Protein AF-A0A9D8LFQ9-F1 (afdb_monomer)

Foldseek 3Di:
DDPVVVVVLVVVLVVVLVVVLVVVVVPDPDDDPVNSVVSSVVSVVCSVVVVVVVVVVCVVCVVPCVVPVVVVVVVVCCVVVVVVVVVVPDPPPDD

Sequence (95 aa):
MSPVSIAVLAVGMSVDALLASIGRGAAAQRPRFAEALRTGAIFGMVEAITPLLGWGAGLAASRYIAAIDHWIAFVLLGIVGGRMILHSLLPATER

Solvent-accessible surface area (backbone atoms only — not comparable to full-atom values): 5600 Å² total; per-residue (Å²): 135,56,72,65,57,52,51,51,50,53,52,54,52,53,49,52,58,49,53,53,51,50,56,52,53,75,72,44,94,75,78,50,70,70,57,54,51,53,49,51,52,51,50,53,50,50,63,57,48,49,58,55,52,50,52,55,52,42,68,75,40,46,88,77,37,77,88,46,51,68,59,52,51,52,53,54,50,50,52,54,51,50,51,52,51,51,58,72,71,47,77,82,77,85,125

Structure (mmCIF, N/CA/C/O backbone):
data_AF-A0A9D8LFQ9-F1
#
_entry.id   AF-A0A9D8LFQ9-F1
#
loop_
_atom_site.group_PDB
_atom_site.id
_atom_site.type_symbol
_atom_site.label_atom_id
_atom_site.label_alt_id
_atom_site.label_comp_id
_atom_site.label_asym_id
_atom_site.label_entity_id
_atom_site.label_seq_id
_atom_site.pdbx_PDB_ins_code
_atom_site.Cartn_x
_atom_site.Cartn_y
_atom_site.Cartn_z
_atom_site.occupancy
_atom_site.B_iso_or_equiv
_atom_site.auth_seq_id
_atom_site.auth_comp_id
_atom_site.auth_asym_id
_atom_site.auth_atom_id
_atom_site.pdbx_PDB_model_num
ATOM 1 N N . MET A 1 1 ? 16.715 -4.914 -6.523 1.00 63.75 1 MET A N 1
ATOM 2 C CA . MET A 1 1 ? 16.007 -3.745 -5.953 1.00 63.75 1 MET A CA 1
ATOM 3 C C . MET A 1 1 ? 16.923 -3.068 -4.947 1.00 63.75 1 MET A C 1
ATOM 5 O O . MET A 1 1 ? 17.635 -3.781 -4.254 1.00 63.75 1 MET A O 1
ATOM 9 N N . SER A 1 2 ? 16.955 -1.734 -4.901 1.00 87.56 2 SER A N 1
ATOM 10 C CA . SER A 1 2 ? 17.748 -0.994 -3.906 1.00 87.56 2 SER A CA 1
ATOM 11 C C . SER A 1 2 ? 17.071 -1.061 -2.525 1.00 87.56 2 SER A C 1
ATOM 13 O O . SER A 1 2 ? 15.838 -1.009 -2.480 1.00 87.56 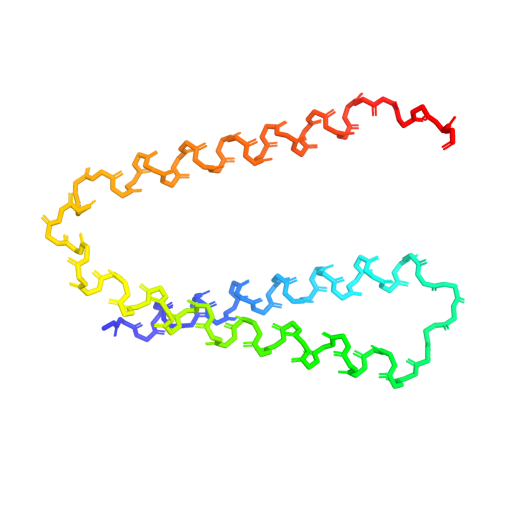2 SER A O 1
ATOM 15 N N . PRO A 1 3 ? 17.821 -1.121 -1.404 1.00 89.06 3 PRO A N 1
ATOM 16 C CA . PRO A 1 3 ? 17.257 -1.029 -0.052 1.00 89.06 3 PRO A CA 1
ATOM 17 C C . PRO A 1 3 ? 16.382 0.214 0.141 1.00 89.06 3 PRO A C 1
ATOM 19 O O . PRO A 1 3 ? 15.363 0.162 0.822 1.00 89.06 3 PRO A O 1
ATOM 22 N N . VAL A 1 4 ? 16.738 1.316 -0.527 1.00 93.38 4 VAL A N 1
ATOM 23 C CA . VAL A 1 4 ? 15.970 2.566 -0.508 1.00 93.38 4 VAL A CA 1
ATOM 24 C C . VAL A 1 4 ? 14.598 2.380 -1.153 1.00 93.38 4 VAL A C 1
ATOM 26 O O . VAL A 1 4 ? 13.602 2.829 -0.601 1.00 93.38 4 VAL A O 1
ATOM 29 N N . SER A 1 5 ? 14.512 1.677 -2.287 1.00 87.81 5 SER A N 1
ATOM 30 C CA . SER A 1 5 ? 13.231 1.405 -2.953 1.00 87.81 5 SER A CA 1
ATOM 31 C C . SER A 1 5 ? 12.309 0.560 -2.076 1.00 87.81 5 SER A C 1
ATOM 33 O O . SER A 1 5 ? 11.112 0.818 -2.020 1.00 87.81 5 SER A O 1
ATOM 35 N N . ILE A 1 6 ? 12.869 -0.422 -1.365 1.00 89.31 6 ILE A N 1
ATOM 36 C CA . ILE A 1 6 ? 12.120 -1.258 -0.418 1.00 89.31 6 ILE A CA 1
ATOM 37 C C . ILE A 1 6 ? 11.621 -0.409 0.754 1.00 89.31 6 ILE A C 1
ATOM 39 O O . ILE A 1 6 ? 10.456 -0.517 1.122 1.00 89.31 6 ILE A O 1
ATOM 43 N N . ALA A 1 7 ? 12.465 0.470 1.301 1.00 92.94 7 ALA A N 1
ATOM 44 C CA . ALA A 1 7 ? 12.074 1.378 2.375 1.00 92.94 7 ALA A CA 1
ATOM 45 C C . ALA A 1 7 ? 10.955 2.339 1.938 1.00 92.94 7 ALA A C 1
ATOM 47 O O . ALA A 1 7 ? 9.971 2.491 2.654 1.00 92.94 7 ALA A O 1
ATOM 48 N N . VAL A 1 8 ? 11.064 2.937 0.747 1.00 92.56 8 VAL A N 1
ATOM 49 C CA . VAL A 1 8 ? 10.033 3.831 0.193 1.00 92.56 8 VAL A CA 1
ATOM 50 C C . VAL A 1 8 ? 8.719 3.084 -0.039 1.00 92.56 8 VAL A C 1
ATOM 52 O O . VAL A 1 8 ? 7.666 3.601 0.326 1.00 92.56 8 VAL A O 1
ATOM 55 N N . LEU A 1 9 ? 8.763 1.862 -0.582 1.00 88.88 9 LEU A N 1
ATOM 56 C CA . LEU A 1 9 ? 7.571 1.025 -0.747 1.00 88.88 9 LEU A CA 1
ATOM 57 C C . LEU A 1 9 ? 6.931 0.673 0.599 1.00 88.88 9 LEU A C 1
ATOM 59 O O . LEU A 1 9 ? 5.722 0.810 0.745 1.00 88.88 9 LEU A O 1
ATOM 63 N N . ALA A 1 10 ? 7.730 0.260 1.584 1.00 89.62 10 ALA A N 1
ATOM 64 C CA . ALA A 1 10 ? 7.236 -0.102 2.909 1.00 89.62 10 ALA A CA 1
ATOM 65 C C . ALA A 1 10 ? 6.591 1.092 3.629 1.00 89.62 10 ALA A C 1
ATOM 6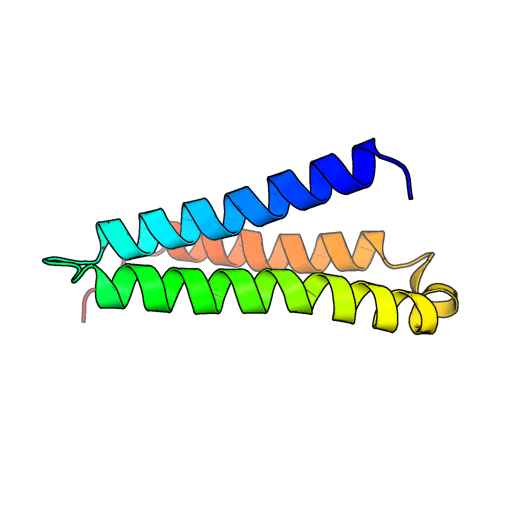7 O O . ALA A 1 10 ? 5.513 0.954 4.204 1.00 89.62 10 ALA A O 1
ATOM 68 N N . VAL A 1 11 ? 7.217 2.272 3.562 1.00 93.00 11 VAL A N 1
ATOM 69 C CA . VAL A 1 11 ? 6.656 3.502 4.135 1.00 93.00 11 VAL A CA 1
ATOM 70 C C . VAL A 1 11 ? 5.380 3.907 3.400 1.00 93.00 11 VAL A C 1
ATOM 72 O O . VAL A 1 11 ? 4.386 4.196 4.056 1.00 93.00 11 VAL A O 1
ATOM 75 N N . GLY A 1 12 ? 5.377 3.890 2.063 1.00 90.25 12 GLY A N 1
ATOM 76 C CA . GLY A 1 12 ? 4.206 4.251 1.260 1.00 90.25 12 GLY A CA 1
ATOM 77 C C . GLY A 1 12 ? 2.992 3.366 1.549 1.00 90.25 12 GLY A C 1
ATOM 78 O O . GLY A 1 12 ? 1.911 3.889 1.797 1.00 90.25 12 GLY A O 1
ATOM 79 N N . MET A 1 13 ? 3.196 2.047 1.602 1.00 88.25 13 MET A N 1
ATOM 80 C CA . MET A 1 13 ? 2.164 1.074 1.981 1.00 88.25 13 MET A CA 1
ATOM 81 C C . MET A 1 13 ? 1.669 1.329 3.416 1.00 88.25 13 MET A C 1
ATOM 83 O O . MET A 1 13 ? 0.481 1.518 3.647 1.00 88.25 13 MET A O 1
ATOM 87 N N . SER A 1 14 ? 2.576 1.538 4.379 1.00 90.56 14 SER A N 1
ATOM 88 C CA . SER A 1 14 ? 2.168 1.858 5.754 1.00 90.56 14 SER A CA 1
ATOM 89 C C . SER A 1 14 ? 1.340 3.146 5.881 1.00 90.56 14 SER A C 1
ATOM 91 O O . SER A 1 14 ? 0.512 3.230 6.791 1.00 90.56 14 SER A O 1
ATOM 93 N N . VAL A 1 15 ? 1.568 4.158 5.033 1.00 92.00 15 VAL A N 1
ATOM 94 C CA . VAL A 1 15 ? 0.768 5.395 5.034 1.00 92.00 15 VAL A CA 1
ATOM 95 C C . VAL A 1 15 ? -0.656 5.131 4.542 1.00 92.00 15 VAL A C 1
ATOM 97 O O . VAL A 1 15 ? -1.586 5.695 5.116 1.00 92.00 15 VAL A O 1
ATOM 100 N N . ASP A 1 16 ? -0.851 4.261 3.550 1.00 86.81 16 ASP A N 1
ATOM 101 C CA . ASP A 1 16 ? -2.187 3.910 3.049 1.00 86.81 16 ASP A CA 1
ATOM 102 C C . ASP A 1 16 ? -3.017 3.205 4.134 1.00 86.81 16 ASP A C 1
ATOM 104 O O . ASP A 1 16 ? -4.096 3.681 4.506 1.00 86.81 16 ASP A O 1
ATOM 108 N N . ALA A 1 17 ? -2.449 2.175 4.774 1.00 86.00 17 ALA A N 1
ATOM 109 C CA . ALA A 1 17 ? -3.057 1.517 5.929 1.00 86.00 17 ALA A CA 1
ATOM 110 C C . ALA A 1 17 ? -3.364 2.492 7.087 1.00 86.00 17 ALA A C 1
ATOM 112 O O . ALA A 1 17 ? -4.424 2.405 7.720 1.00 86.00 17 ALA A O 1
ATOM 113 N N . LEU A 1 18 ? -2.468 3.450 7.363 1.00 87.50 18 LEU A N 1
ATOM 114 C CA . LEU A 1 18 ? -2.667 4.470 8.396 1.00 87.50 18 LEU A CA 1
ATOM 115 C C . LEU A 1 18 ? -3.843 5.393 8.052 1.00 87.50 18 LEU A C 1
ATOM 117 O O . LEU A 1 18 ? -4.744 5.560 8.877 1.00 87.50 18 LEU A O 1
ATOM 121 N N . LEU A 1 19 ? -3.869 5.961 6.846 1.00 87.69 19 LEU A N 1
ATOM 122 C CA . LEU A 1 19 ? -4.931 6.862 6.395 1.00 87.69 19 LEU A CA 1
ATOM 123 C C . LEU A 1 19 ? -6.291 6.157 6.366 1.00 87.69 19 LEU A C 1
ATOM 125 O O . LEU A 1 19 ? -7.280 6.713 6.850 1.00 87.69 19 LEU A O 1
ATOM 129 N N . ALA A 1 20 ? -6.339 4.912 5.888 1.00 83.75 20 ALA A N 1
ATOM 130 C CA . ALA A 1 20 ? -7.548 4.097 5.903 1.00 83.75 20 ALA A CA 1
ATOM 131 C C . ALA A 1 20 ? -8.053 3.842 7.334 1.00 83.75 20 ALA A C 1
ATOM 133 O O . ALA A 1 20 ? -9.256 3.944 7.594 1.00 83.75 20 ALA A O 1
ATOM 134 N N . SER A 1 21 ? -7.149 3.558 8.281 1.00 84.06 21 SER A N 1
ATOM 135 C CA . SER A 1 21 ? -7.506 3.343 9.689 1.00 84.06 21 SER A CA 1
ATOM 136 C C . SER A 1 21 ? -8.046 4.610 10.362 1.00 84.06 21 SER A C 1
ATOM 138 O O . SER A 1 21 ? -9.036 4.533 11.090 1.00 84.06 21 SER A O 1
ATOM 140 N N . ILE A 1 22 ? -7.463 5.778 10.062 1.00 85.25 22 ILE A N 1
ATOM 141 C CA . ILE A 1 22 ? -7.924 7.077 10.566 1.00 85.25 22 ILE A CA 1
ATOM 142 C C . ILE A 1 22 ? -9.294 7.414 9.972 1.00 85.25 22 ILE A C 1
ATOM 144 O O . ILE A 1 22 ? -10.201 7.775 10.718 1.00 85.25 22 ILE A O 1
ATOM 148 N N . GLY A 1 23 ? -9.487 7.231 8.662 1.00 83.44 23 GLY A N 1
ATOM 149 C CA . GLY A 1 23 ? -10.777 7.459 8.003 1.00 83.44 23 GLY A CA 1
ATOM 150 C C . GLY A 1 23 ? -11.891 6.566 8.561 1.00 83.44 23 GLY A C 1
ATOM 151 O O . GLY A 1 23 ? -12.982 7.043 8.874 1.00 83.44 23 GLY A O 1
ATOM 152 N N . ARG A 1 24 ? -11.605 5.273 8.775 1.00 77.62 24 ARG A N 1
ATOM 153 C CA . ARG A 1 24 ? -12.526 4.334 9.441 1.00 77.62 24 ARG A CA 1
ATOM 154 C C . ARG A 1 24 ? -12.791 4.702 10.898 1.00 77.62 24 ARG A C 1
ATOM 156 O O . ARG A 1 24 ? -13.927 4.577 11.343 1.00 77.62 24 ARG A O 1
ATOM 163 N N . GLY A 1 25 ? -11.765 5.132 11.628 1.00 76.38 25 GLY A N 1
ATOM 164 C CA . GLY A 1 25 ? -11.870 5.544 13.026 1.00 76.38 25 GLY A CA 1
ATOM 165 C C . GLY A 1 25 ? -12.704 6.810 13.208 1.00 76.38 25 GLY A C 1
ATOM 166 O O . GLY A 1 25 ? -13.532 6.859 14.110 1.00 76.38 25 GLY A O 1
ATOM 167 N N . ALA A 1 26 ? -12.555 7.791 12.315 1.00 78.4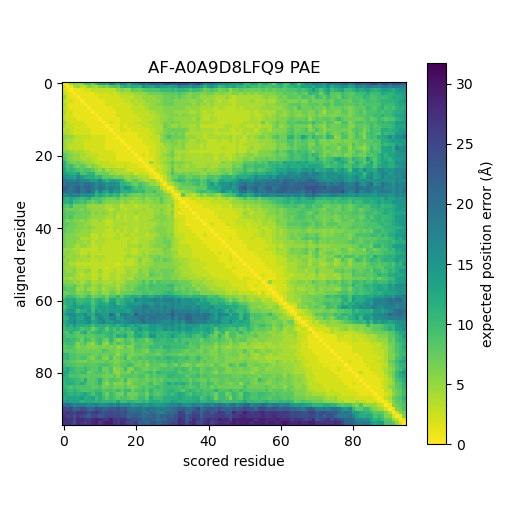4 26 ALA A N 1
ATOM 168 C CA . ALA A 1 26 ? -13.317 9.039 12.337 1.00 78.44 26 ALA A CA 1
ATOM 169 C C . ALA A 1 26 ? -14.818 8.833 12.056 1.00 78.44 26 ALA A C 1
ATOM 171 O O . ALA A 1 26 ? -15.649 9.561 12.592 1.00 78.44 26 ALA A O 1
ATOM 172 N N . ALA A 1 27 ? -15.175 7.828 11.249 1.00 72.00 27 ALA A N 1
ATOM 173 C CA . ALA A 1 27 ? -16.565 7.488 10.938 1.00 72.00 27 ALA A CA 1
ATOM 174 C C . ALA A 1 27 ? -17.220 6.521 11.951 1.00 72.00 27 ALA A C 1
ATOM 176 O O . ALA A 1 27 ? -18.434 6.316 11.912 1.00 72.00 27 ALA A O 1
ATOM 177 N N . ALA A 1 28 ? -16.450 5.898 12.852 1.00 74.88 28 ALA A N 1
ATOM 178 C CA . ALA A 1 28 ? -16.956 4.889 13.781 1.00 74.88 28 ALA A CA 1
ATOM 179 C C . ALA A 1 28 ? -17.375 5.507 15.127 1.00 74.88 28 ALA A C 1
ATOM 181 O O . ALA A 1 28 ? -16.538 5.950 15.907 1.00 74.88 28 ALA A O 1
ATOM 182 N N . GLN A 1 29 ? -18.671 5.466 15.459 1.00 64.94 29 GLN A N 1
ATOM 183 C CA . GLN A 1 29 ? -19.183 6.029 16.722 1.00 64.94 29 GLN A CA 1
ATOM 184 C C . GLN A 1 29 ? -18.781 5.228 17.978 1.00 64.94 29 GLN A C 1
ATOM 186 O O . GLN A 1 29 ? -18.716 5.815 19.057 1.00 64.94 29 GLN A O 1
ATOM 191 N N . ARG A 1 30 ? -18.496 3.914 17.869 1.00 64.56 30 ARG A N 1
ATOM 192 C CA . ARG A 1 30 ? -17.975 3.041 18.952 1.00 64.56 30 ARG A CA 1
ATOM 193 C C . ARG A 1 30 ? -17.237 1.808 18.394 1.00 64.56 30 ARG A C 1
ATOM 195 O O . ARG A 1 30 ? -17.829 0.730 18.338 1.00 64.56 30 ARG A O 1
ATOM 202 N N . PRO A 1 31 ? -15.970 1.922 17.966 1.00 66.00 31 PRO A N 1
ATOM 203 C CA . PRO A 1 31 ? -15.250 0.784 17.403 1.00 66.00 31 PRO A CA 1
ATOM 204 C C . PRO A 1 31 ? -14.981 -0.274 18.481 1.00 66.00 31 PRO A C 1
ATOM 206 O O . PRO A 1 31 ? -14.348 -0.004 19.503 1.00 66.00 31 PRO A O 1
ATOM 209 N N . ARG A 1 32 ? -15.442 -1.509 18.257 1.00 79.38 32 ARG A N 1
ATOM 210 C CA . ARG A 1 32 ? -15.045 -2.646 19.099 1.00 79.38 32 ARG A CA 1
ATOM 211 C C . ARG A 1 32 ? -13.613 -3.035 18.732 1.00 79.38 32 ARG A C 1
ATOM 213 O O . ARG A 1 32 ? -13.292 -3.136 17.552 1.00 79.38 32 ARG A O 1
ATOM 220 N N . PHE A 1 33 ? -12.762 -3.330 19.717 1.00 80.06 33 PHE A N 1
ATOM 221 C CA . PHE A 1 33 ? -11.363 -3.731 19.473 1.00 80.06 33 PHE A CA 1
ATOM 222 C C . PHE A 1 33 ?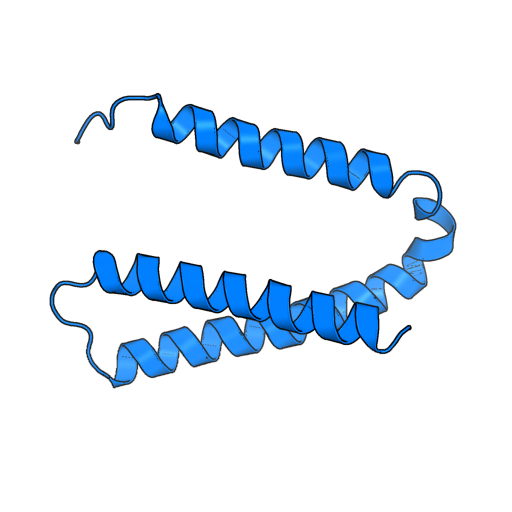 -11.240 -4.888 18.460 1.00 80.06 33 PHE A C 1
ATOM 224 O O . PHE A 1 33 ? -10.371 -4.876 17.593 1.00 80.06 33 PHE A O 1
ATOM 231 N N . ALA A 1 34 ? -12.177 -5.840 18.502 1.00 84.38 34 ALA A N 1
ATOM 232 C CA . ALA A 1 34 ? -12.252 -6.943 17.546 1.00 84.38 34 ALA A CA 1
ATOM 233 C C . ALA A 1 34 ? -12.476 -6.484 16.088 1.00 84.38 34 ALA A C 1
ATOM 235 O O . ALA A 1 34 ? -11.929 -7.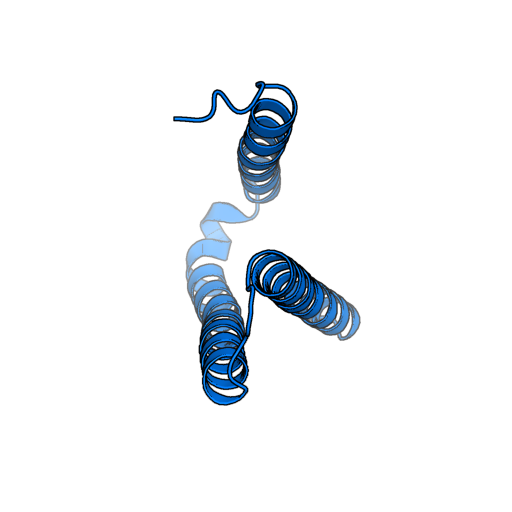080 15.163 1.00 84.38 34 ALA A O 1
ATOM 236 N N . GLU A 1 35 ? -13.251 -5.421 15.865 1.00 82.44 35 GLU A N 1
ATOM 237 C CA . GLU A 1 35 ? -13.499 -4.868 14.528 1.00 82.44 35 GLU A CA 1
ATOM 238 C C . GLU A 1 35 ? -12.281 -4.111 14.006 1.00 82.44 35 GLU A C 1
ATOM 240 O O . GLU A 1 35 ? -11.935 -4.253 12.832 1.00 82.44 35 GLU A O 1
ATOM 245 N N . ALA A 1 36 ? -11.593 -3.364 14.873 1.00 83.00 36 ALA A N 1
ATOM 246 C CA . ALA A 1 36 ? -10.335 -2.708 14.528 1.00 83.00 36 ALA A CA 1
ATOM 247 C C . ALA A 1 36 ? -9.272 -3.742 14.123 1.00 83.00 36 ALA A C 1
ATOM 249 O O . ALA A 1 36 ? -8.676 -3.623 13.053 1.00 83.00 36 ALA A O 1
ATOM 250 N N . LEU A 1 37 ? -9.117 -4.813 14.911 1.00 86.69 37 LEU A N 1
ATOM 251 C CA . LEU A 1 37 ? -8.169 -5.889 14.626 1.00 86.69 37 LEU A CA 1
ATOM 252 C C . LEU A 1 37 ? -8.511 -6.634 13.329 1.00 86.69 37 LEU A C 1
ATOM 254 O O . LEU A 1 37 ? -7.631 -6.873 12.506 1.00 86.69 37 LEU A O 1
ATOM 258 N N . ARG A 1 38 ? -9.793 -6.948 13.099 1.00 86.38 38 ARG A N 1
ATOM 259 C CA . ARG A 1 38 ? -10.248 -7.577 11.850 1.00 86.38 38 ARG A CA 1
ATOM 260 C C . ARG A 1 38 ? -9.996 -6.678 10.639 1.00 86.38 38 ARG A C 1
ATOM 262 O O . ARG A 1 38 ? -9.581 -7.168 9.596 1.00 86.38 38 ARG A O 1
ATOM 269 N N . THR A 1 39 ? -10.234 -5.375 10.774 1.00 84.00 39 THR A N 1
ATOM 270 C CA . THR A 1 39 ? -9.995 -4.401 9.698 1.00 84.00 39 THR A CA 1
ATOM 271 C C . THR A 1 39 ? -8.511 -4.300 9.371 1.00 84.00 39 THR A C 1
ATOM 273 O O . THR A 1 39 ? -8.147 -4.409 8.204 1.00 84.00 39 THR A O 1
ATOM 276 N N . GLY A 1 40 ? -7.661 -4.159 10.393 1.00 86.12 40 GLY A N 1
ATOM 277 C CA . GLY A 1 40 ? -6.210 -4.111 10.228 1.00 86.12 40 GLY A CA 1
ATOM 278 C C . GLY A 1 40 ? -5.645 -5.398 9.627 1.00 86.12 40 GLY A C 1
ATOM 279 O O . GLY A 1 40 ? -4.813 -5.331 8.731 1.00 86.12 40 GLY A O 1
ATOM 280 N N . ALA A 1 41 ? -6.147 -6.567 10.037 1.00 89.12 41 ALA A N 1
ATOM 281 C CA . ALA A 1 41 ? -5.728 -7.849 9.471 1.00 89.12 41 ALA A CA 1
ATOM 282 C C . ALA A 1 41 ? -6.077 -7.979 7.979 1.00 89.12 41 ALA A C 1
ATOM 284 O O . ALA A 1 41 ? -5.259 -8.461 7.200 1.00 89.12 41 ALA A O 1
ATOM 285 N N . ILE A 1 42 ? -7.268 -7.526 7.568 1.00 89.06 42 ILE A N 1
ATOM 286 C CA . ILE A 1 42 ? -7.677 -7.538 6.156 1.00 89.06 42 ILE A CA 1
ATOM 287 C C . ILE A 1 42 ? -6.811 -6.571 5.342 1.00 89.06 42 ILE A C 1
ATOM 289 O O . ILE A 1 42 ? -6.267 -6.977 4.319 1.00 89.06 42 ILE A O 1
ATOM 293 N N . PHE A 1 43 ? -6.646 -5.327 5.804 1.00 86.69 43 PHE A N 1
ATOM 294 C CA . PHE A 1 43 ? -5.812 -4.335 5.116 1.00 86.69 43 PHE A CA 1
ATOM 295 C C . PHE A 1 43 ? -4.360 -4.804 4.995 1.00 86.69 43 PHE A C 1
ATOM 297 O O . PHE A 1 43 ? -3.822 -4.822 3.894 1.00 86.69 43 PHE A O 1
ATOM 304 N N . GLY A 1 44 ? -3.759 -5.288 6.084 1.00 88.12 44 GLY A N 1
ATOM 305 C CA . GLY A 1 44 ? -2.388 -5.796 6.073 1.00 88.12 44 GLY A CA 1
ATOM 306 C C . GLY A 1 44 ? -2.202 -7.022 5.175 1.00 88.12 44 GLY A C 1
ATOM 307 O O . GLY A 1 44 ? -1.195 -7.127 4.483 1.00 88.12 44 GLY A O 1
ATOM 308 N N . MET A 1 45 ? -3.175 -7.940 5.125 1.00 92.25 45 MET A N 1
ATOM 309 C CA . MET A 1 45 ? -3.110 -9.092 4.220 1.00 92.25 45 MET A CA 1
ATOM 310 C C . MET A 1 45 ? -3.187 -8.659 2.751 1.00 92.25 45 MET A C 1
ATOM 312 O O . MET A 1 45 ? -2.413 -9.144 1.927 1.00 92.25 45 MET A O 1
ATOM 316 N N . VAL A 1 46 ? -4.088 -7.733 2.421 1.00 89.88 46 VAL A N 1
ATOM 317 C CA . VAL A 1 46 ? -4.223 -7.207 1.056 1.00 89.88 46 VAL A CA 1
ATOM 318 C C . VAL A 1 46 ? -2.972 -6.427 0.648 1.00 89.88 46 VAL A C 1
ATOM 320 O O . VAL A 1 46 ? -2.462 -6.646 -0.451 1.00 89.88 46 VAL A O 1
ATOM 323 N N . GLU A 1 47 ? -2.422 -5.592 1.529 1.00 88.56 47 GLU A N 1
ATOM 324 C CA . GLU A 1 47 ? -1.171 -4.867 1.281 1.00 88.56 47 GLU A CA 1
ATOM 325 C C . GLU A 1 47 ? 0.063 -5.765 1.225 1.00 88.56 47 GLU A C 1
ATOM 327 O O . GLU A 1 47 ? 1.026 -5.416 0.557 1.00 88.56 47 GLU A O 1
ATOM 332 N N . ALA A 1 48 ? 0.060 -6.935 1.864 1.00 89.19 48 ALA A N 1
ATOM 333 C CA . ALA A 1 48 ? 1.147 -7.900 1.714 1.00 89.19 48 ALA A CA 1
ATOM 334 C C . ALA A 1 48 ? 1.051 -8.664 0.384 1.00 89.19 48 ALA A C 1
ATOM 336 O O . ALA A 1 48 ? 2.059 -8.894 -0.284 1.00 89.19 48 ALA A O 1
ATOM 337 N N . ILE A 1 49 ? -0.161 -9.0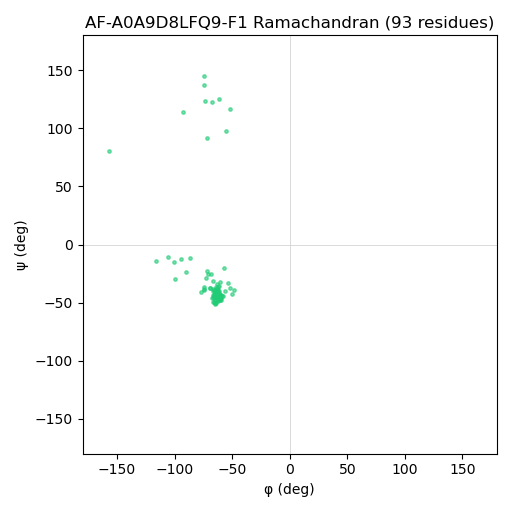55 -0.024 1.00 93.06 49 ILE A N 1
ATOM 338 C CA . ILE A 1 49 ? -0.390 -9.844 -1.243 1.00 93.06 49 ILE A CA 1
ATOM 339 C C . ILE A 1 49 ? -0.235 -8.984 -2.503 1.00 93.06 49 ILE A C 1
ATOM 341 O O . ILE A 1 49 ? 0.321 -9.444 -3.499 1.00 93.06 49 ILE A O 1
ATOM 345 N N . THR A 1 50 ? -0.694 -7.734 -2.478 1.00 90.31 50 THR A N 1
ATOM 346 C CA . THR A 1 50 ? -0.723 -6.867 -3.668 1.00 90.31 50 THR A CA 1
ATOM 347 C C . THR A 1 50 ? 0.671 -6.613 -4.269 1.00 90.31 50 THR A C 1
ATOM 349 O O . THR A 1 50 ? 0.831 -6.830 -5.471 1.00 90.31 50 THR A O 1
ATOM 352 N N . PRO A 1 51 ? 1.716 -6.249 -3.498 1.00 88.00 51 PRO A N 1
ATOM 353 C CA . PRO A 1 51 ? 3.081 -6.109 -4.001 1.00 88.00 51 PRO A CA 1
ATOM 354 C C . PRO A 1 51 ? 3.662 -7.424 -4.521 1.00 88.00 51 PRO A C 1
ATOM 356 O O . PRO A 1 51 ? 4.410 -7.405 -5.494 1.00 88.00 51 PRO A O 1
ATOM 359 N N . LEU A 1 52 ? 3.303 -8.568 -3.921 1.00 90.44 52 LEU A N 1
ATOM 360 C CA . LEU A 1 52 ? 3.742 -9.885 -4.397 1.00 90.44 52 LEU A CA 1
ATOM 361 C C . LEU A 1 52 ? 3.144 -10.206 -5.771 1.00 90.44 52 LEU A C 1
ATOM 363 O O . LEU A 1 52 ? 3.867 -10.622 -6.678 1.00 90.44 52 LEU A O 1
ATOM 367 N N . LEU A 1 53 ? 1.843 -9.958 -5.949 1.00 90.88 53 LEU A N 1
ATOM 368 C CA . LEU A 1 53 ? 1.171 -10.109 -7.241 1.00 90.88 53 LEU A CA 1
ATOM 369 C C . LEU A 1 53 ? 1.717 -9.120 -8.275 1.00 90.88 53 LEU A C 1
ATOM 371 O O . LEU A 1 53 ? 1.988 -9.510 -9.408 1.00 90.88 53 LEU A O 1
ATOM 375 N N . GLY A 1 54 ? 1.929 -7.862 -7.882 1.00 87.81 54 GLY A N 1
ATOM 376 C CA . GLY A 1 54 ? 2.505 -6.826 -8.737 1.00 87.81 54 GLY A CA 1
ATOM 377 C C . GLY A 1 54 ? 3.931 -7.150 -9.179 1.00 87.81 54 GLY A C 1
ATOM 378 O O . GLY A 1 54 ? 4.268 -6.960 -10.345 1.00 87.81 54 GLY A O 1
ATOM 379 N N . TRP A 1 55 ? 4.755 -7.712 -8.291 1.00 86.69 55 TRP A N 1
ATOM 380 C CA . TRP A 1 55 ? 6.095 -8.188 -8.631 1.00 86.69 55 TRP A CA 1
ATOM 381 C C . TRP A 1 55 ? 6.050 -9.350 -9.631 1.00 86.69 55 TRP A C 1
ATOM 383 O O . TRP A 1 55 ? 6.748 -9.309 -10.646 1.00 86.69 55 TRP A O 1
ATOM 393 N N . GLY A 1 56 ? 5.182 -10.342 -9.403 1.00 88.12 56 GLY A N 1
ATOM 394 C CA . GLY A 1 56 ? 5.001 -11.473 -10.318 1.00 88.12 56 GLY A CA 1
ATOM 395 C C . GLY A 1 56 ? 4.486 -11.053 -11.700 1.00 88.12 56 GLY A C 1
ATOM 396 O O . GLY A 1 56 ? 5.056 -11.435 -12.723 1.00 88.12 56 GLY A O 1
ATOM 397 N N . ALA A 1 57 ? 3.454 -10.208 -11.745 1.00 86.06 57 ALA A N 1
ATOM 398 C CA . ALA A 1 57 ? 2.921 -9.651 -12.988 1.00 86.06 57 ALA A CA 1
ATOM 399 C C . ALA A 1 57 ? 3.948 -8.753 -13.700 1.00 86.06 57 ALA A C 1
ATOM 401 O O . ALA A 1 57 ? 4.082 -8.807 -14.923 1.00 86.06 57 ALA A O 1
ATOM 402 N N . GLY A 1 58 ? 4.722 -7.977 -12.938 1.00 84.12 58 GLY A N 1
ATOM 403 C CA . GLY A 1 58 ? 5.799 -7.130 -13.440 1.00 84.12 58 GLY A CA 1
ATOM 404 C C . GLY A 1 58 ? 6.915 -7.923 -14.120 1.00 84.12 58 GLY A C 1
ATOM 405 O O . GLY A 1 58 ? 7.415 -7.481 -15.152 1.00 84.12 58 GLY A O 1
ATOM 406 N N . LEU A 1 59 ? 7.258 -9.120 -13.625 1.00 83.69 59 LEU A N 1
ATOM 407 C CA . LEU A 1 59 ? 8.209 -10.010 -14.305 1.00 83.69 59 LEU A CA 1
ATOM 408 C C . LEU A 1 59 ? 7.725 -10.412 -15.708 1.00 83.69 59 LEU A C 1
ATOM 410 O O . LEU A 1 59 ? 8.510 -10.397 -16.654 1.00 83.69 59 LEU A O 1
ATOM 414 N N . ALA A 1 60 ? 6.440 -10.745 -15.855 1.00 81.25 60 ALA A N 1
ATOM 415 C CA . ALA A 1 60 ? 5.865 -11.151 -17.138 1.00 81.25 60 ALA A CA 1
ATOM 416 C C . ALA A 1 60 ? 5.672 -9.966 -18.101 1.00 81.25 60 ALA A C 1
ATOM 418 O O . ALA A 1 60 ? 5.872 -10.094 -19.310 1.00 81.25 60 ALA A O 1
ATOM 419 N N . ALA A 1 61 ? 5.306 -8.800 -17.568 1.00 79.56 61 ALA A N 1
ATOM 420 C CA . ALA A 1 61 ? 4.933 -7.630 -18.355 1.00 79.56 61 ALA A CA 1
ATOM 421 C C . ALA A 1 61 ? 6.087 -6.638 -18.604 1.00 79.56 61 ALA A C 1
ATOM 423 O O . ALA A 1 61 ? 5.976 -5.772 -19.474 1.00 79.56 61 ALA A O 1
ATOM 424 N N . SER A 1 62 ? 7.217 -6.786 -17.899 1.00 76.81 62 SER A N 1
ATOM 425 C CA . SER A 1 62 ? 8.408 -5.924 -17.989 1.00 76.81 62 SER A CA 1
ATOM 426 C C . SER A 1 62 ? 8.861 -5.668 -19.429 1.00 76.81 62 SER A C 1
ATOM 428 O O . SER A 1 62 ? 9.214 -4.539 -19.762 1.00 76.81 62 SER A O 1
ATOM 430 N N . ARG A 1 63 ? 8.803 -6.676 -20.310 1.00 71.50 63 ARG A N 1
ATOM 431 C CA . ARG A 1 63 ? 9.253 -6.534 -21.708 1.00 71.50 63 ARG A CA 1
ATOM 432 C C . ARG A 1 63 ? 8.324 -5.673 -22.568 1.00 71.50 63 ARG A C 1
ATOM 434 O O . ARG A 1 63 ? 8.777 -5.140 -23.573 1.00 71.50 63 ARG A O 1
ATOM 441 N N . TYR A 1 64 ? 7.055 -5.541 -22.188 1.00 72.25 64 TYR A N 1
ATOM 442 C CA . TYR A 1 64 ? 6.040 -4.812 -22.953 1.00 72.25 64 TYR A CA 1
ATOM 443 C C . TYR A 1 64 ? 5.790 -3.401 -22.412 1.00 72.25 64 TYR A C 1
ATOM 445 O O . TYR A 1 64 ? 5.435 -2.506 -23.173 1.00 72.25 64 TYR A O 1
ATOM 453 N N . ILE A 1 65 ? 5.972 -3.197 -21.105 1.00 72.62 65 ILE A N 1
ATOM 454 C CA . ILE A 1 65 ? 5.491 -1.995 -20.408 1.00 72.62 65 ILE A CA 1
ATOM 455 C C . ILE A 1 65 ? 6.630 -1.018 -20.062 1.00 72.62 65 ILE A C 1
ATOM 457 O O . ILE A 1 65 ? 6.356 0.136 -19.760 1.00 72.62 65 ILE A O 1
ATOM 461 N N . ALA A 1 66 ? 7.905 -1.410 -20.200 1.00 74.69 66 ALA A N 1
ATOM 462 C CA . ALA A 1 66 ? 9.065 -0.602 -19.787 1.00 74.69 66 ALA A CA 1
ATOM 463 C C . ALA A 1 66 ? 9.179 0.807 -20.409 1.00 74.69 66 ALA A C 1
ATOM 465 O O . ALA A 1 66 ? 9.898 1.639 -19.870 1.00 74.69 66 ALA A O 1
ATOM 466 N N . ALA A 1 67 ? 8.519 1.075 -21.540 1.00 78.50 67 ALA A N 1
ATOM 467 C CA . ALA A 1 67 ? 8.510 2.402 -22.168 1.00 78.50 67 ALA A CA 1
ATOM 468 C C . ALA A 1 67 ? 7.225 3.209 -21.893 1.00 78.50 67 ALA A C 1
ATOM 470 O O . ALA A 1 67 ? 7.180 4.407 -22.164 1.00 78.50 67 ALA A O 1
ATOM 471 N N . ILE A 1 68 ? 6.166 2.557 -21.403 1.00 81.31 68 ILE A N 1
ATOM 472 C CA . ILE A 1 68 ? 4.811 3.127 -21.300 1.00 81.31 68 ILE A CA 1
ATOM 473 C C . ILE A 1 68 ? 4.365 3.236 -19.828 1.00 81.31 68 ILE A C 1
ATOM 475 O O . ILE A 1 68 ? 3.423 3.968 -19.527 1.00 81.31 68 ILE A O 1
ATOM 479 N N . ASP A 1 69 ? 5.058 2.578 -18.893 1.00 82.81 69 ASP A N 1
ATOM 480 C CA . ASP A 1 69 ? 4.744 2.557 -17.458 1.00 82.81 69 ASP A CA 1
ATOM 481 C C . ASP A 1 69 ? 4.537 3.962 -16.863 1.00 82.81 69 ASP A C 1
ATOM 483 O O . ASP A 1 69 ? 3.557 4.191 -16.154 1.00 82.81 69 ASP A O 1
ATOM 487 N N . HIS A 1 70 ? 5.386 4.928 -17.228 1.00 84.81 70 HIS A N 1
ATOM 488 C CA . HIS A 1 70 ? 5.304 6.306 -16.738 1.00 84.81 70 HIS A CA 1
ATOM 489 C C . HIS A 1 70 ? 4.018 7.014 -17.195 1.00 84.81 70 HIS A C 1
ATOM 491 O O . HIS A 1 70 ? 3.372 7.710 -16.409 1.00 84.81 70 HIS A O 1
ATOM 497 N N . TRP A 1 71 ? 3.606 6.807 -18.450 1.00 89.94 71 TRP A N 1
ATOM 498 C CA . TRP A 1 71 ? 2.361 7.366 -18.986 1.00 89.94 71 TRP A CA 1
ATOM 499 C C . TRP A 1 71 ? 1.132 6.710 -18.357 1.00 89.94 71 TRP A C 1
ATOM 501 O O . TRP A 1 71 ? 0.152 7.393 -18.064 1.00 89.94 71 TRP A O 1
ATOM 511 N N . ILE A 1 72 ? 1.200 5.403 -18.093 1.00 86.62 72 ILE A N 1
ATOM 512 C CA . ILE A 1 72 ? 0.135 4.667 -17.402 1.00 86.62 72 ILE A CA 1
ATOM 513 C C . ILE A 1 72 ? -0.046 5.216 -15.985 1.00 86.62 72 ILE A C 1
ATOM 515 O O . ILE A 1 72 ? -1.168 5.544 -15.599 1.00 86.62 72 ILE A O 1
ATOM 519 N N . ALA A 1 73 ? 1.046 5.375 -15.231 1.00 89.88 73 ALA A N 1
ATOM 520 C CA . ALA A 1 73 ? 1.006 5.946 -13.889 1.00 89.88 73 ALA A CA 1
ATOM 521 C C . ALA A 1 73 ? 0.408 7.363 -13.893 1.00 89.88 73 ALA A C 1
ATOM 523 O O . ALA A 1 73 ? -0.459 7.663 -13.073 1.00 89.88 73 ALA A O 1
ATOM 524 N N . PHE A 1 74 ? 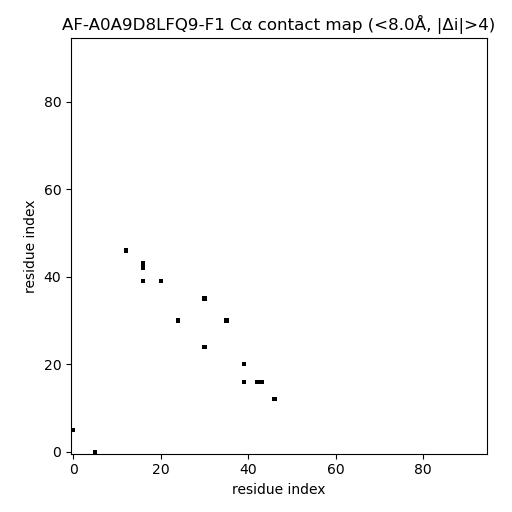0.806 8.207 -14.850 1.00 92.94 74 PHE A N 1
ATOM 525 C CA . PHE A 1 74 ? 0.290 9.570 -14.981 1.00 92.94 74 PHE A CA 1
ATOM 526 C C . PHE A 1 74 ? -1.224 9.611 -15.237 1.00 92.94 74 PHE A C 1
ATOM 528 O O . PHE A 1 74 ? -1.943 10.339 -14.554 1.00 92.94 74 PHE A O 1
ATOM 535 N N . VAL A 1 75 ? -1.729 8.805 -16.178 1.00 94.06 75 VAL A N 1
ATOM 536 C CA . VAL A 1 75 ? -3.167 8.754 -16.499 1.00 94.06 75 VAL A CA 1
ATOM 537 C C . VAL A 1 75 ? -3.977 8.228 -15.315 1.00 94.06 75 VAL A C 1
ATOM 539 O O . VAL A 1 75 ? -4.994 8.822 -14.959 1.00 94.06 75 VAL A O 1
ATOM 542 N N . LEU A 1 76 ? -3.522 7.150 -14.668 1.00 92.06 76 LEU A N 1
ATOM 543 C CA . LEU A 1 76 ? -4.205 6.588 -13.502 1.00 92.06 76 LEU A CA 1
ATOM 544 C C . LEU A 1 76 ? -4.268 7.595 -12.347 1.00 92.06 76 LEU A C 1
ATOM 546 O O . LEU A 1 76 ? -5.344 7.815 -11.787 1.00 92.06 76 LEU A O 1
ATOM 550 N N . LEU A 1 77 ? -3.146 8.249 -12.028 1.00 91.62 77 LEU A N 1
ATOM 551 C CA . LEU A 1 77 ? -3.084 9.237 -10.952 1.00 91.62 77 LEU A CA 1
ATOM 552 C C . LEU A 1 77 ? -3.914 10.485 -11.280 1.00 91.62 77 LEU A C 1
ATOM 554 O O . LEU A 1 77 ? -4.607 11.004 -10.408 1.00 91.62 77 LEU A O 1
ATOM 558 N N . GLY A 1 78 ? -3.904 10.929 -12.541 1.00 96.38 78 GLY A N 1
ATOM 559 C CA . GLY A 1 78 ? -4.728 12.039 -13.017 1.00 96.38 78 GLY A CA 1
ATOM 560 C C . GLY A 1 78 ? -6.227 11.762 -12.883 1.00 96.38 78 GLY A C 1
ATOM 561 O O . GLY A 1 78 ? -6.967 12.616 -12.398 1.00 96.38 78 GLY A O 1
ATOM 562 N N . ILE A 1 79 ? -6.679 10.554 -13.237 1.00 95.56 79 ILE A N 1
ATOM 563 C CA . ILE A 1 79 ? -8.085 10.149 -13.091 1.00 95.56 79 ILE A CA 1
ATOM 564 C C . ILE A 1 79 ? -8.484 10.082 -11.614 1.00 95.56 79 ILE A C 1
ATOM 566 O O . ILE A 1 79 ? -9.511 10.643 -11.231 1.00 95.56 79 ILE A O 1
ATOM 570 N N . VAL A 1 80 ? -7.693 9.403 -10.778 1.00 91.12 80 VAL A N 1
ATOM 571 C CA . VAL A 1 80 ? -8.012 9.236 -9.351 1.00 91.12 80 VAL A CA 1
ATOM 572 C C . VAL A 1 80 ? -7.981 10.583 -8.630 1.00 91.12 80 VAL A C 1
ATOM 574 O O . VAL A 1 80 ? -8.962 10.947 -7.983 1.00 91.12 80 VAL A O 1
ATOM 577 N N . GLY A 1 81 ? -6.911 11.361 -8.801 1.00 91.75 81 GLY A N 1
ATOM 578 C CA . GLY A 1 81 ? -6.778 12.691 -8.207 1.00 91.75 81 GLY A CA 1
ATOM 579 C C . GLY A 1 81 ? -7.870 13.649 -8.682 1.00 91.75 81 GLY A C 1
ATOM 580 O O . GLY A 1 81 ? -8.499 14.320 -7.866 1.00 91.75 81 GLY A O 1
ATOM 581 N N . GLY A 1 82 ? -8.180 13.644 -9.982 1.00 94.88 82 GLY A N 1
ATOM 582 C CA . GLY A 1 82 ? -9.286 14.419 -10.542 1.00 94.88 82 GLY A CA 1
ATOM 583 C C . GLY A 1 82 ? -10.637 14.043 -9.930 1.00 94.88 82 GLY A C 1
ATOM 584 O O . GLY A 1 82 ? -11.403 14.925 -9.544 1.00 94.88 82 GLY A O 1
ATOM 585 N N . ARG A 1 83 ? -10.918 12.742 -9.759 1.00 91.81 83 ARG A N 1
ATOM 586 C CA . ARG A 1 83 ? -12.140 12.277 -9.082 1.00 91.81 83 ARG A CA 1
ATOM 587 C C . ARG A 1 83 ? -12.206 12.70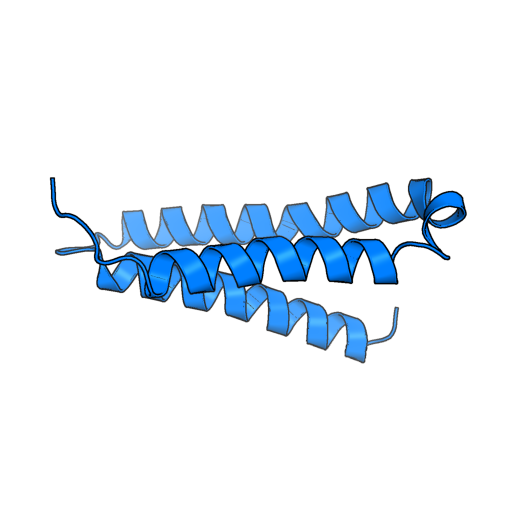6 -7.619 1.00 91.81 83 ARG A C 1
ATOM 589 O O . ARG A 1 83 ? -13.292 13.050 -7.165 1.00 91.81 83 ARG A O 1
ATOM 596 N N . MET A 1 84 ? -11.089 12.683 -6.892 1.00 88.12 84 MET A N 1
ATOM 597 C CA . MET A 1 84 ? -11.045 13.131 -5.495 1.00 88.12 84 MET A CA 1
ATOM 598 C C . MET A 1 84 ? -11.330 14.632 -5.387 1.00 88.12 84 MET A C 1
ATOM 600 O O . MET A 1 84 ? -12.162 15.029 -4.578 1.00 88.12 84 MET A O 1
ATOM 604 N N . ILE A 1 85 ? -10.710 15.455 -6.241 1.00 92.25 85 ILE A N 1
ATOM 605 C CA . ILE A 1 85 ? -10.964 16.903 -6.288 1.00 92.25 85 ILE A CA 1
ATOM 606 C C . ILE A 1 85 ? -12.434 17.179 -6.622 1.00 92.25 85 ILE A C 1
ATOM 608 O O . ILE A 1 85 ? -13.078 17.969 -5.938 1.00 92.25 85 ILE A O 1
ATOM 612 N N . LEU A 1 86 ? -12.986 16.496 -7.631 1.00 91.62 86 LEU A N 1
ATOM 613 C CA . LEU A 1 86 ? -14.389 16.644 -8.013 1.00 91.62 86 LEU A CA 1
ATOM 614 C C . LEU A 1 86 ? -15.336 16.299 -6.854 1.00 91.62 86 LEU A C 1
ATOM 616 O O . LEU A 1 86 ? -16.270 17.052 -6.596 1.00 91.62 86 LEU A O 1
ATOM 620 N N . HIS A 1 87 ? -15.085 15.202 -6.133 1.00 86.75 87 HIS A N 1
ATOM 621 C CA . HIS A 1 87 ? -15.894 14.826 -4.970 1.00 86.75 87 HIS A CA 1
ATOM 622 C C . HIS A 1 87 ? -15.811 15.842 -3.829 1.00 86.75 87 HIS A C 1
ATOM 624 O O . HIS A 1 87 ? -16.813 16.070 -3.163 1.00 86.75 87 HIS A O 1
ATOM 630 N N . SER A 1 88 ? -14.645 16.450 -3.608 1.00 84.25 88 SER A N 1
ATOM 631 C CA . SER A 1 88 ? -14.465 17.465 -2.565 1.00 84.25 88 SER A CA 1
ATOM 632 C C . SER A 1 88 ? -15.127 18.804 -2.904 1.00 84.25 88 SER A C 1
ATOM 634 O O . SER A 1 88 ? -15.490 19.546 -1.997 1.00 84.25 88 SER A O 1
ATOM 636 N N . LEU A 1 89 ? -15.255 19.140 -4.193 1.00 88.56 89 LEU A N 1
ATOM 637 C CA . LEU A 1 89 ? -15.858 20.397 -4.655 1.00 88.56 89 LEU A CA 1
ATOM 638 C C . LEU A 1 89 ? -17.372 20.295 -4.879 1.00 88.56 89 LEU A C 1
ATOM 640 O O . LEU A 1 89 ? -18.065 21.311 -4.843 1.00 88.56 89 LEU A O 1
ATOM 644 N N . LEU A 1 90 ? -17.892 19.091 -5.123 1.00 84.12 90 LEU A N 1
ATOM 645 C CA . LEU A 1 90 ? -19.329 18.858 -5.184 1.00 84.12 90 LEU A CA 1
ATOM 646 C C . LEU A 1 90 ? -19.900 18.902 -3.757 1.00 84.12 90 LEU A C 1
ATOM 648 O O . LEU A 1 90 ? -19.463 18.126 -2.907 1.00 84.12 90 LEU A O 1
ATOM 652 N N . PRO A 1 91 ? -20.888 19.766 -3.468 1.00 65.81 91 PRO A N 1
ATOM 653 C CA . PRO A 1 91 ? -21.562 19.733 -2.183 1.00 65.81 91 PRO A CA 1
ATOM 654 C C . PRO A 1 91 ? -22.243 18.375 -2.041 1.00 65.81 91 PRO A C 1
ATOM 656 O O . PRO A 1 91 ? -23.018 17.971 -2.915 1.00 65.81 91 PRO A O 1
ATOM 659 N N . ALA A 1 92 ? -21.935 17.668 -0.951 1.00 65.44 92 ALA A N 1
ATOM 660 C CA . ALA A 1 92 ? -22.642 16.463 -0.557 1.00 65.44 92 ALA A CA 1
ATOM 661 C C . ALA A 1 92 ? -24.128 16.817 -0.448 1.00 65.44 92 ALA A C 1
ATOM 663 O O . ALA A 1 92 ? -24.575 17.418 0.526 1.00 65.44 92 ALA A O 1
ATOM 664 N N . THR A 1 93 ? -24.885 16.519 -1.502 1.00 55.22 93 THR A N 1
ATOM 665 C CA . THR A 1 93 ? -26.338 16.588 -1.453 1.00 55.22 93 THR A CA 1
ATOM 666 C C . THR A 1 93 ? -26.752 15.407 -0.596 1.00 55.22 93 THR A C 1
ATOM 668 O O . THR A 1 93 ? -26.847 14.283 -1.080 1.00 55.22 93 THR A O 1
ATOM 671 N N . GLU A 1 94 ? -26.872 15.674 0.699 1.00 52.38 94 GLU A N 1
ATOM 672 C CA . GLU A 1 94 ? -27.375 14.760 1.712 1.00 52.38 94 GLU A CA 1
ATOM 673 C C . GLU A 1 94 ? -28.735 14.211 1.240 1.00 52.38 94 GLU A C 1
ATOM 675 O O . GLU A 1 94 ? -29.684 14.968 1.013 1.00 52.38 94 GLU A O 1
ATOM 680 N N . ARG A 1 95 ? -28.802 12.897 1.014 1.00 39.09 95 ARG A N 1
AT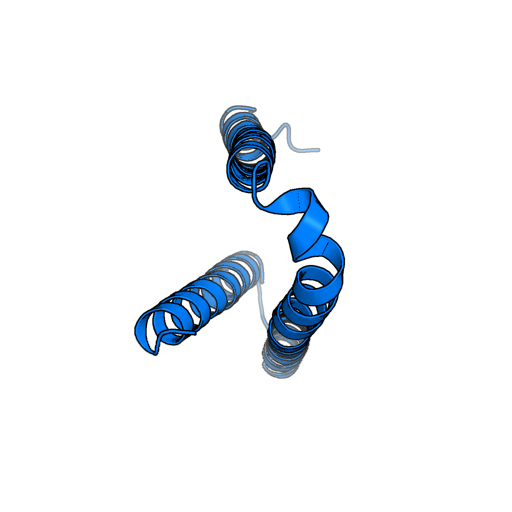OM 681 C CA . ARG A 1 95 ? -30.033 12.109 0.910 1.00 39.09 95 ARG A CA 1
ATOM 682 C C . ARG A 1 95 ? -29.826 10.778 1.604 1.00 39.09 95 ARG A C 1
ATOM 684 O O . ARG A 1 95 ? -28.741 10.188 1.404 1.00 39.09 95 ARG A O 1
#

pLDDT: mean 83.91, std 9.91, range [39.09, 96.38]

Secondary structure (DSSP, 8-state):
--HHHHHHHHHHHHHHHHHHHHHHHHH-SS--HHHHHHHHHHHHHHHHHHHHHHHHHHHHHHHHHTTTHHHHHHHHHHHHHHHHHHHHHS-----

Mean predicted aligned error: 8.25 Å

Radius of gyration: 17.46 Å; Cα contacts (8 Å, |Δi|>4): 8; chains: 1; bounding box: 48×32×42 Å